Protein AF-A0A970C1N1-F1 (afdb_monomer)

Secondary structure (DSSP, 8-state):
---S-GGG-TTBTTTB-SSS--SHHHHSTTSHHHHHHHHTT---

Nearest PDB structures (foldseek):
  3vys-assembly1_B  TM=9.301E-01  e=1.550E-05  Thermo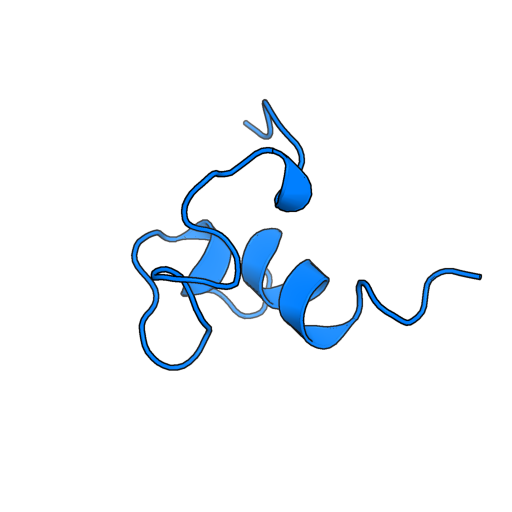coccus kodakarensis KOD1

Structure (mmCIF, N/CA/C/O backbone):
data_AF-A0A970C1N1-F1
#
_entry.id   AF-A0A970C1N1-F1
#
loop_
_atom_site.group_PDB
_atom_site.id
_atom_site.type_symbol
_atom_site.label_atom_id
_atom_site.label_alt_id
_atom_site.label_comp_id
_atom_site.label_asym_id
_atom_site.label_entity_id
_atom_site.label_seq_id
_atom_site.pdbx_PDB_ins_code
_atom_site.Cartn_x
_atom_site.Cartn_y
_atom_site.Cartn_z
_atom_site.occupancy
_atom_site.B_iso_or_equiv
_atom_site.auth_seq_id
_atom_site.auth_comp_id
_atom_site.auth_asym_id
_atom_site.auth_atom_id
_atom_site.pdbx_PDB_model_num
ATOM 1 N N . GLN A 1 1 ? -0.235 16.353 7.187 1.00 46.03 1 GLN A N 1
ATOM 2 C CA . GLN A 1 1 ? -1.432 16.265 6.324 1.00 46.03 1 GLN A CA 1
ATOM 3 C C . GLN A 1 1 ? -1.887 14.813 6.292 1.00 46.03 1 GLN A C 1
ATOM 5 O O . GLN A 1 1 ? -1.096 13.965 5.912 1.00 46.03 1 GLN A O 1
ATOM 10 N N . GLY A 1 2 ? -3.126 14.545 6.699 1.00 57.75 2 GLY A N 1
ATOM 11 C CA . GLY A 1 2 ? -3.867 13.311 6.437 1.00 57.75 2 GLY A CA 1
ATOM 12 C C . GLY A 1 2 ? -5.267 13.766 6.051 1.00 57.75 2 GLY A C 1
ATOM 13 O O . GLY A 1 2 ? -6.003 14.233 6.909 1.00 57.75 2 GLY A O 1
ATOM 14 N N . LYS A 1 3 ? -5.547 13.824 4.745 1.00 65.00 3 LYS A N 1
ATOM 15 C CA . LYS A 1 3 ? -6.782 14.433 4.218 1.00 65.00 3 LYS A CA 1
ATOM 16 C C . LYS A 1 3 ? -7.882 13.408 3.932 1.00 65.00 3 LYS A C 1
ATOM 18 O O . LYS A 1 3 ? -9.0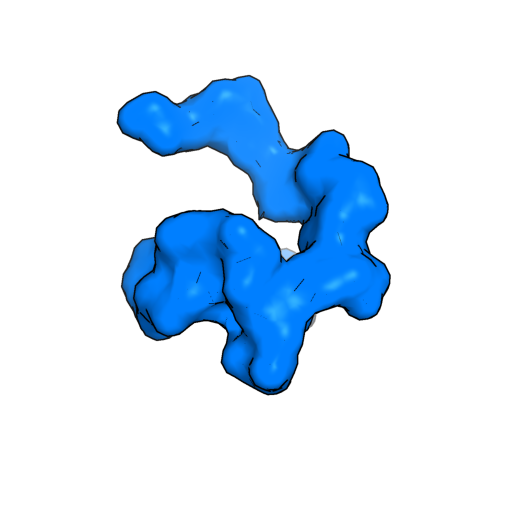17 13.822 3.759 1.00 65.00 3 LYS A O 1
ATOM 23 N N . VAL A 1 4 ? -7.537 12.119 3.875 1.00 75.56 4 VAL A N 1
ATOM 24 C CA . VAL A 1 4 ? -8.431 11.003 3.533 1.00 75.56 4 VAL A CA 1
ATOM 25 C C . VAL A 1 4 ? -7.933 9.710 4.188 1.00 75.56 4 VAL A C 1
ATOM 27 O O . VAL A 1 4 ? -6.729 9.564 4.433 1.00 75.56 4 VAL A O 1
ATOM 30 N N . LEU A 1 5 ? -8.842 8.779 4.472 1.00 83.38 5 LEU A N 1
ATOM 31 C CA . LEU A 1 5 ? -8.532 7.438 4.970 1.00 83.38 5 LEU A CA 1
ATOM 32 C C . LEU A 1 5 ? -7.838 6.609 3.872 1.00 83.38 5 LEU A C 1
ATOM 34 O O . LEU A 1 5 ? -8.121 6.801 2.688 1.00 83.38 5 LEU A O 1
ATOM 38 N N . PRO A 1 6 ? -6.972 5.632 4.206 1.00 86.50 6 PRO A N 1
ATOM 39 C CA . PRO A 1 6 ? -6.395 4.735 3.202 1.00 86.50 6 PRO A CA 1
ATOM 40 C C . PRO A 1 6 ? -7.451 4.003 2.368 1.00 86.50 6 PRO A C 1
ATOM 42 O O . PRO A 1 6 ? -7.229 3.770 1.187 1.00 86.50 6 PRO A O 1
ATOM 45 N N . THR A 1 7 ? -8.623 3.714 2.937 1.00 83.56 7 THR A N 1
ATOM 46 C CA . THR A 1 7 ? -9.771 3.124 2.228 1.00 83.56 7 THR A CA 1
ATOM 47 C C . THR A 1 7 ? -10.367 4.030 1.149 1.00 83.56 7 THR A C 1
ATOM 49 O O . THR A 1 7 ? -10.970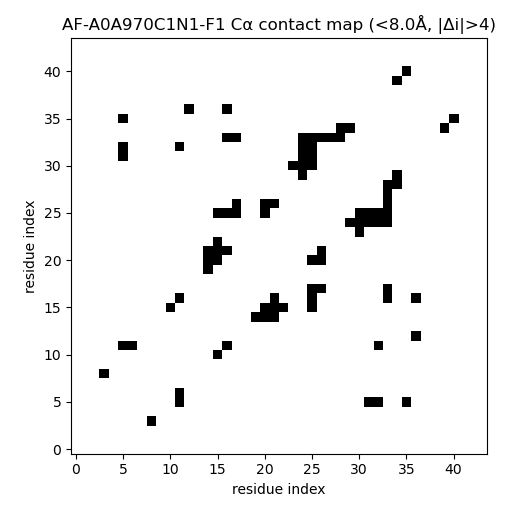 3.527 0.205 1.00 83.56 7 THR A O 1
ATOM 52 N N . GLU A 1 8 ? -10.181 5.346 1.248 1.00 88.06 8 GLU A N 1
ATOM 53 C CA . GLU A 1 8 ? -10.605 6.320 0.236 1.00 88.06 8 GLU A CA 1
ATOM 54 C C . GLU A 1 8 ? -9.558 6.489 -0.876 1.00 88.06 8 GLU A C 1
ATOM 56 O O . GLU A 1 8 ? -9.829 7.094 -1.914 1.00 88.06 8 GLU A O 1
ATOM 61 N N . CYS A 1 9 ? -8.350 5.943 -0.699 1.00 88.56 9 CYS A N 1
ATOM 62 C CA . CYS A 1 9 ? -7.331 5.948 -1.736 1.00 88.56 9 CYS A CA 1
ATOM 63 C C . CYS A 1 9 ? -7.636 4.847 -2.771 1.00 88.56 9 CYS A C 1
ATOM 65 O O . CYS A 1 9 ? -7.572 3.662 -2.441 1.00 88.56 9 CYS A O 1
ATOM 67 N N . PRO A 1 10 ? -7.867 5.184 -4.054 1.00 89.25 10 PRO A N 1
ATOM 68 C CA . PRO A 1 10 ? -8.222 4.190 -5.073 1.00 89.25 10 PRO A CA 1
ATOM 69 C C . PRO A 1 10 ? -7.098 3.181 -5.358 1.00 89.25 10 PRO A C 1
ATOM 71 O O . PRO A 1 10 ? -7.348 2.114 -5.921 1.00 89.25 10 PRO A O 1
ATOM 74 N N . LEU A 1 11 ? -5.862 3.517 -4.977 1.00 91.06 11 LEU A N 1
ATOM 75 C CA . LEU A 1 11 ? -4.681 2.681 -5.169 1.00 91.06 11 LEU A CA 1
ATOM 76 C C . LEU A 1 11 ? -4.424 1.736 -3.988 1.00 91.06 11 LEU A C 1
ATOM 78 O O . LEU A 1 11 ? -3.720 0.740 -4.163 1.00 91.06 11 LE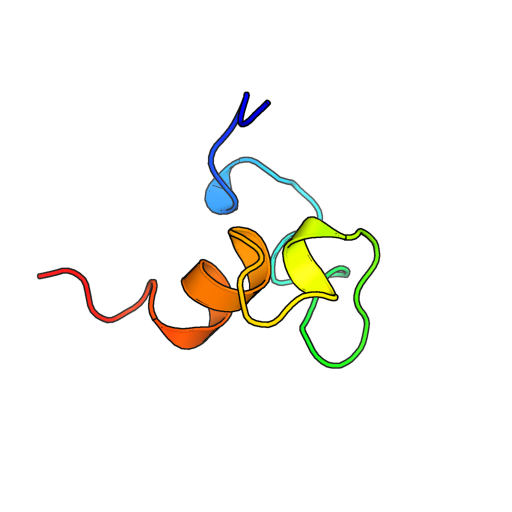U A O 1
ATOM 82 N N . PHE A 1 12 ? -4.956 2.037 -2.800 1.00 90.75 12 PHE A N 1
ATOM 83 C CA . PHE A 1 12 ? -4.675 1.300 -1.570 1.00 90.75 12 PHE A CA 1
ATOM 84 C C . PHE A 1 12 ? -5.134 -0.158 -1.663 1.00 90.75 12 PHE A C 1
ATOM 86 O O . PHE A 1 12 ? -6.275 -0.448 -2.016 1.00 90.75 12 PHE A O 1
ATOM 93 N N . GLY A 1 13 ? -4.220 -1.089 -1.379 1.00 86.81 13 GLY A N 1
ATOM 94 C CA . GLY A 1 13 ? -4.486 -2.528 -1.402 1.00 86.81 13 GLY A CA 1
ATOM 95 C C . GLY A 1 13 ? -4.673 -3.132 -2.799 1.00 86.81 13 GLY A C 1
ATOM 96 O O . GLY A 1 13 ? -4.883 -4.337 -2.901 1.00 86.81 13 GLY A O 1
ATOM 97 N N . LYS A 1 14 ? -4.584 -2.321 -3.863 1.00 89.75 14 LYS A N 1
ATOM 98 C CA . LYS A 1 14 ? -4.616 -2.766 -5.263 1.00 89.75 14 LYS A CA 1
ATOM 99 C C . LYS A 1 14 ? -3.235 -2.636 -5.895 1.00 89.75 14 LYS A C 1
ATOM 101 O O . LYS A 1 14 ? -2.488 -3.602 -5.965 1.00 89.75 14 LYS A O 1
ATOM 106 N N . ALA A 1 15 ? -2.899 -1.423 -6.326 1.00 91.94 15 ALA A N 1
ATOM 107 C CA . ALA A 1 15 ? -1.609 -1.109 -6.932 1.00 91.94 15 ALA A CA 1
ATOM 108 C C . ALA A 1 15 ? -0.583 -0.657 -5.882 1.00 91.94 15 ALA A C 1
ATOM 110 O O . ALA A 1 15 ? 0.604 -0.912 -6.029 1.00 91.94 15 ALA A O 1
ATOM 111 N N . CYS A 1 16 ? -1.045 -0.006 -4.812 1.00 91.44 16 CYS A N 1
ATOM 112 C CA . CYS A 1 16 ? -0.225 0.417 -3.689 1.00 91.44 16 CYS A CA 1
ATOM 113 C C . CYS A 1 16 ? -0.318 -0.643 -2.586 1.00 91.44 16 CYS A C 1
ATOM 115 O O . CYS A 1 16 ? -1.361 -0.778 -1.939 1.00 91.44 16 CYS A O 1
ATOM 117 N N . THR A 1 17 ? 0.761 -1.400 -2.395 1.00 90.38 17 THR A N 1
ATOM 118 C CA . THR A 1 17 ? 0.905 -2.459 -1.379 1.00 90.38 17 THR A CA 1
ATOM 119 C C . THR A 1 17 ? 2.287 -2.367 -0.720 1.00 90.38 17 THR A C 1
ATOM 121 O O . THR A 1 17 ? 3.160 -1.695 -1.264 1.00 90.38 17 THR A O 1
ATOM 124 N N . PRO A 1 18 ? 2.551 -3.043 0.414 1.00 89.25 18 PRO A N 1
ATOM 125 C CA . PRO A 1 18 ? 3.890 -3.041 1.012 1.00 89.25 18 PRO A CA 1
ATOM 126 C C . PRO A 1 18 ? 4.986 -3.608 0.093 1.00 89.25 18 PRO A C 1
ATOM 128 O O . PRO A 1 18 ? 6.141 -3.219 0.211 1.00 8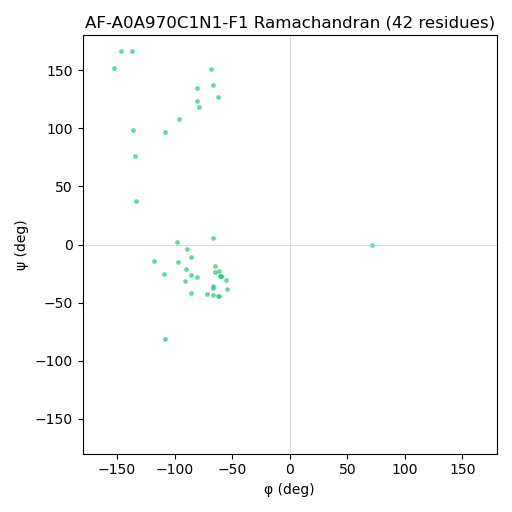9.25 18 PRO A O 1
ATOM 131 N N . ALA A 1 19 ? 4.632 -4.506 -0.835 1.00 90.81 19 ALA A N 1
ATOM 132 C CA . ALA A 1 19 ? 5.559 -5.051 -1.831 1.00 90.81 19 ALA A CA 1
ATOM 133 C C . ALA A 1 19 ? 5.777 -4.106 -3.028 1.00 90.81 19 ALA A C 1
ATOM 135 O O . ALA A 1 19 ? 6.833 -4.136 -3.652 1.00 90.81 19 ALA A O 1
ATOM 136 N N . ALA A 1 20 ? 4.787 -3.265 -3.342 1.00 93.00 20 ALA A N 1
ATOM 137 C CA . ALA A 1 20 ? 4.839 -2.265 -4.405 1.00 93.00 20 ALA A CA 1
ATOM 138 C C . ALA A 1 20 ? 4.282 -0.922 -3.893 1.00 93.00 20 ALA A C 1
ATOM 140 O O . ALA A 1 20 ? 3.125 -0.573 -4.162 1.00 93.00 20 ALA A O 1
ATOM 141 N N . PRO A 1 21 ? 5.055 -0.176 -3.087 1.00 91.56 21 PRO A N 1
ATOM 142 C CA . PRO A 1 21 ? 4.567 1.061 -2.503 1.00 91.56 21 PRO A CA 1
ATOM 143 C C . PRO A 1 21 ? 4.653 2.204 -3.522 1.00 91.56 21 PRO A C 1
ATOM 145 O O . PRO A 1 21 ? 5.719 2.519 -4.039 1.00 91.56 21 PRO A O 1
ATOM 148 N N . ILE A 1 22 ? 3.521 2.858 -3.794 1.00 92.31 22 ILE A N 1
ATOM 149 C CA . ILE A 1 22 ? 3.456 3.984 -4.748 1.00 92.31 22 ILE A CA 1
ATOM 150 C C . ILE A 1 22 ? 3.806 5.322 -4.083 1.00 92.31 22 ILE A C 1
ATOM 152 O O . ILE A 1 22 ? 4.260 6.253 -4.741 1.00 92.31 22 ILE A O 1
ATOM 156 N N . GLY A 1 23 ? 3.591 5.439 -2.773 1.00 88.62 23 GLY A N 1
ATOM 157 C CA . GLY A 1 23 ? 3.796 6.689 -2.052 1.00 88.62 23 GLY A CA 1
ATOM 158 C C . GLY A 1 23 ? 4.284 6.481 -0.624 1.00 88.62 23 GLY A C 1
ATOM 159 O O . GLY A 1 23 ? 4.175 5.376 -0.082 1.00 88.62 23 GLY A O 1
ATOM 160 N N . PRO A 1 24 ? 4.769 7.553 0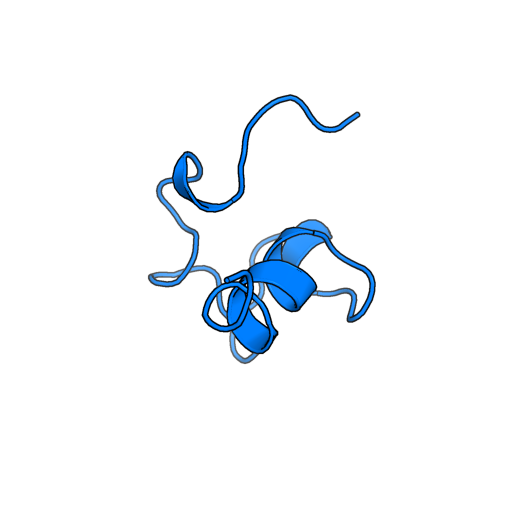.027 1.00 87.94 24 PRO A N 1
ATOM 161 C CA . PRO A 1 24 ? 5.412 7.476 1.339 1.00 87.94 24 PRO A CA 1
ATOM 162 C C . PRO A 1 24 ? 4.490 6.912 2.428 1.00 87.94 24 PRO A C 1
ATOM 164 O O . PRO A 1 24 ? 4.962 6.264 3.358 1.00 87.94 24 PRO A O 1
ATOM 167 N N . CYS A 1 25 ? 3.171 7.077 2.276 1.00 89.25 25 CYS A N 1
ATOM 168 C CA . CYS A 1 25 ? 2.166 6.514 3.178 1.00 89.25 25 CYS A CA 1
ATOM 169 C C . CYS A 1 25 ? 2.175 4.975 3.232 1.00 89.25 25 CYS A C 1
ATOM 171 O O . CYS A 1 25 ? 1.680 4.420 4.208 1.00 89.25 25 CYS A O 1
ATOM 173 N N . ME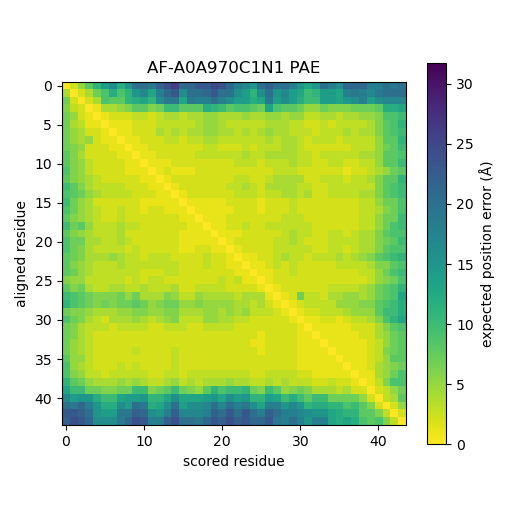T A 1 26 ? 2.690 4.300 2.195 1.00 91.38 26 MET A N 1
ATOM 174 C CA . MET A 1 26 ? 2.819 2.837 2.107 1.00 91.38 26 MET A CA 1
ATOM 175 C C 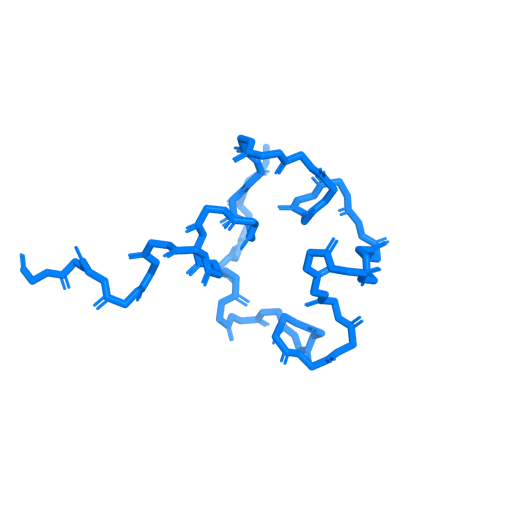. MET A 1 26 ? 4.278 2.363 2.195 1.00 91.38 26 MET A C 1
ATOM 177 O O . MET A 1 26 ? 4.512 1.233 2.605 1.00 91.38 26 MET A O 1
ATOM 181 N N . VAL A 1 27 ? 5.253 3.207 1.822 1.00 90.94 27 VAL A N 1
ATOM 182 C CA . VAL A 1 27 ? 6.690 2.881 1.945 1.00 90.94 27 VAL A CA 1
ATOM 183 C C . VAL A 1 27 ? 7.103 2.770 3.413 1.00 90.94 27 VAL A C 1
ATOM 185 O O . VAL A 1 27 ? 7.857 1.874 3.777 1.00 90.94 27 VAL A O 1
ATOM 188 N N . SER A 1 28 ? 6.639 3.699 4.254 1.00 84.50 28 SER A N 1
ATOM 189 C CA . SER A 1 28 ? 7.017 3.705 5.665 1.00 84.50 28 SER A CA 1
ATOM 190 C C . SER A 1 28 ? 6.183 2.705 6.456 1.00 84.50 28 SER A C 1
ATOM 192 O O . SER A 1 28 ? 4.960 2.713 6.346 1.00 84.50 28 SER A O 1
ATOM 194 N N . SER A 1 29 ? 6.825 1.919 7.324 1.00 76.94 29 SER A N 1
ATOM 195 C CA . SER A 1 29 ? 6.157 1.060 8.316 1.00 76.94 29 SER A CA 1
ATOM 196 C C . SER A 1 29 ? 5.275 1.851 9.290 1.00 76.94 29 SER A C 1
ATOM 198 O O . SER A 1 29 ? 4.299 1.313 9.808 1.00 76.94 29 SER A O 1
ATOM 200 N N . GLU A 1 30 ? 5.611 3.124 9.519 1.00 83.25 30 GLU A N 1
ATOM 201 C CA . GLU A 1 30 ? 4.822 4.090 10.299 1.00 83.25 30 GLU A CA 1
ATOM 202 C C . GLU A 1 30 ? 3.805 4.849 9.428 1.00 83.25 30 GLU A C 1
ATOM 204 O O . GLU A 1 30 ? 3.017 5.660 9.911 1.00 83.25 30 GLU A O 1
ATOM 209 N N . GLY A 1 31 ? 3.823 4.612 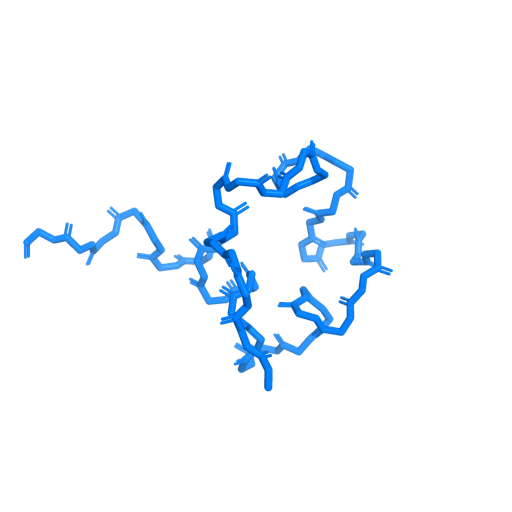8.116 1.00 87.50 31 GLY A N 1
ATOM 210 C CA . GLY A 1 31 ? 2.901 5.208 7.170 1.00 87.50 31 GLY A CA 1
ATOM 211 C C . GLY A 1 31 ? 1.481 4.708 7.405 1.00 87.50 31 GLY A C 1
ATOM 212 O O . GLY A 1 31 ? 1.242 3.516 7.597 1.00 87.50 31 GLY A O 1
ATOM 213 N N . VAL A 1 32 ? 0.517 5.628 7.339 1.00 87.81 32 VAL A N 1
ATOM 214 C CA . VAL A 1 32 ? -0.898 5.323 7.586 1.00 87.81 32 VAL A CA 1
ATOM 215 C C . VAL A 1 32 ? -1.413 4.189 6.697 1.00 87.81 32 VAL A C 1
ATOM 217 O O . VAL A 1 32 ? -2.134 3.334 7.191 1.00 87.81 32 VAL A O 1
ATOM 220 N N . CYS A 1 33 ? -1.004 4.108 5.425 1.00 90.88 33 CYS A N 1
ATOM 221 C CA . CYS A 1 33 ? -1.423 3.021 4.542 1.00 90.88 33 CYS A CA 1
ATOM 222 C C . CYS A 1 33 ? -0.749 1.698 4.925 1.00 90.88 33 CYS A C 1
ATOM 224 O O . CYS A 1 33 ? -1.423 0.677 4.981 1.00 90.88 33 CYS A O 1
ATOM 226 N N . ALA A 1 34 ? 0.546 1.686 5.238 1.00 90.69 34 ALA A N 1
ATOM 227 C CA . ALA A 1 34 ? 1.213 0.458 5.674 1.00 90.69 34 ALA A CA 1
ATOM 228 C C . ALA A 1 34 ? 0.610 -0.084 6.982 1.00 90.69 34 ALA A C 1
ATOM 230 O O . ALA A 1 34 ? 0.303 -1.274 7.081 1.00 90.69 34 ALA A O 1
ATOM 231 N N . ALA A 1 35 ? 0.363 0.800 7.953 1.00 89.56 35 ALA A N 1
ATOM 232 C CA . ALA A 1 35 ? -0.288 0.461 9.211 1.00 89.56 35 ALA A CA 1
ATOM 233 C C . ALA A 1 35 ? -1.715 -0.063 8.986 1.00 89.56 35 ALA A C 1
ATOM 235 O O . ALA A 1 35 ? -2.070 -1.102 9.532 1.00 89.56 35 ALA A O 1
ATOM 236 N N . TRP A 1 36 ? -2.512 0.575 8.123 1.00 89.00 36 TRP A N 1
ATOM 237 C CA . TRP A 1 36 ? -3.867 0.110 7.798 1.00 89.00 36 TRP A CA 1
ATOM 238 C C . TRP A 1 36 ? -3.874 -1.219 7.044 1.00 89.00 36 TRP A C 1
ATOM 240 O O . TRP A 1 36 ? -4.735 -2.062 7.277 1.00 89.00 36 TRP A O 1
ATOM 250 N N . TYR A 1 37 ? -2.911 -1.436 6.149 1.00 87.81 37 TYR A N 1
ATOM 251 C CA . TYR A 1 37 ? -2.782 -2.692 5.413 1.00 87.81 37 TYR A CA 1
ATOM 252 C C . TYR A 1 37 ? -2.416 -3.853 6.350 1.00 87.81 37 TYR A C 1
ATOM 254 O O . TYR A 1 37 ? -2.898 -4.970 6.169 1.00 87.81 37 TYR A O 1
ATOM 262 N N . LYS A 1 38 ? -1.591 -3.586 7.372 1.00 86.69 38 LYS A N 1
ATOM 263 C CA . LYS A 1 38 ? -1.116 -4.588 8.335 1.00 86.69 38 LYS A CA 1
ATOM 264 C C . LYS A 1 38 ? -2.079 -4.818 9.505 1.00 86.69 38 LYS A C 1
ATOM 266 O O . LYS A 1 38 ? -2.288 -5.962 9.895 1.00 86.69 38 LYS A O 1
ATOM 271 N N . TYR A 1 39 ? -2.657 -3.751 10.054 1.00 85.25 39 TYR A N 1
ATOM 272 C CA . TYR A 1 39 ? -3.443 -3.763 11.294 1.00 85.25 39 TYR A CA 1
ATOM 273 C C . TYR A 1 39 ? -4.902 -3.336 11.117 1.00 85.25 39 TYR A C 1
ATOM 275 O O . TYR A 1 39 ? -5.713 -3.621 11.988 1.00 85.25 39 TYR A O 1
ATOM 283 N N . GLY A 1 40 ? -5.290 -2.729 9.992 1.00 75.06 40 GLY A N 1
ATOM 284 C CA . GLY A 1 40 ? -6.662 -2.254 9.749 1.00 75.06 40 GLY A CA 1
ATOM 285 C C . GLY A 1 40 ? -7.727 -3.353 9.627 1.00 75.06 40 GLY A C 1
ATOM 286 O O . GLY A 1 40 ? -8.874 -3.057 9.312 1.00 75.06 40 GLY A O 1
ATOM 287 N N . ARG A 1 41 ? -7.366 -4.621 9.868 1.00 62.62 41 ARG A N 1
ATOM 288 C CA . ARG A 1 41 ? -8.301 -5.740 10.082 1.00 62.62 41 ARG A CA 1
ATOM 289 C C . ARG A 1 41 ? -8.532 -6.066 11.566 1.00 62.62 41 ARG A C 1
ATOM 291 O O . ARG A 1 41 ? -9.230 -7.032 11.859 1.00 62.62 41 ARG A O 1
ATOM 298 N N . HIS A 1 42 ? -7.924 -5.316 12.484 1.00 53.03 42 HIS A N 1
ATOM 299 C CA . HIS A 1 42 ? -7.885 -5.617 13.914 1.00 53.03 42 HIS A CA 1
ATOM 300 C C . HIS A 1 42 ? -8.219 -4.396 14.787 1.00 53.03 42 HIS A C 1
ATOM 302 O O . HIS A 1 42 ? -7.632 -4.212 15.850 1.00 53.03 42 HIS A O 1
ATOM 308 N N . ASP A 1 43 ? -9.162 -3.571 14.336 1.00 50.22 43 ASP A N 1
ATOM 309 C CA . ASP A 1 43 ? -9.842 -2.606 15.201 1.00 50.22 43 ASP A CA 1
ATOM 310 C C . ASP A 1 43 ? -11.276 -3.118 15.393 1.00 50.22 43 ASP A C 1
ATOM 312 O O . ASP A 1 43 ? -12.112 -3.047 14.488 1.00 50.22 43 ASP A O 1
ATOM 316 N N . ARG A 1 44 ? -11.475 -3.811 16.518 1.00 49.19 44 ARG A N 1
ATOM 317 C CA . ARG A 1 44 ? -12.778 -4.143 17.096 1.00 49.19 44 ARG A CA 1
ATOM 318 C C . ARG A 1 44 ? -13.056 -3.145 18.201 1.00 49.19 44 ARG A C 1
ATOM 320 O O . ARG A 1 44 ? -12.112 -2.935 18.993 1.00 49.19 44 ARG A O 1
#

Mean predicted aligned error: 5.3 Å

pLDDT: mean 82.52, std 12.95, range [46.03, 93.0]

Radius of gyration: 9.59 Å; Cα contacts (8 Å, |Δi|>4): 44; chains: 1; bounding box: 20×22×24 Å

Solvent-accessible surface area (backbone atoms only — not comparable to full-atom values): 2818 Å² total; per-residue (Å²): 141,83,93,69,57,55,88,74,39,90,42,52,81,70,69,28,34,82,92,43,47,80,47,68,44,29,64,33,80,86,15,66,40,30,40,42,73,74,45,64,90,71,81,130

Foldseek 3Di:
DCPDQLVPVPCQPPQDALVRHPDPLNVDCPRRSVCCRVCVVPDD

Sequence (44 aa):
QGKVLPTECPLFGKACTPAAPIGPCMVSSEGVCAAWYKYGRHDR